Protein AF-A0A3M1G8S7-F1 (afdb_monomer)

Secondary structure (DSSP, 8-state):
-HHHHHHHHHHHHHHTTTT----------EEEEEEE----TT-SSPPPPEEEEEEE-SS--SPPPTT--PEEEEEEEETTEEEEEEE--

Sequence (89 aa):
MKRLWMAVFILAVAIALEGHSWAGPNMKEGLWEITTEMQMPGMPMAMPGQTFRQCIDKKHMVPSQKNGKCKMLSQKTKGSTVTWHMRCT

Nearest PDB structures (foldseek):
  9esi-assembly1_L  TM=3.135E-01  e=6.204E+00  Schizosaccharomyces pombe
  7qx7-assembly1_A  TM=2.331E-01  e=2.450E+00  Bacillus thuringiensis serovar israelensis
  5tgc-assembly3_C  TM=2.129E-01  e=9.315E+00  Saccharomyces cerevisiae

Structure (mmCIF, N/CA/C/O backbone):
data_AF-A0A3M1G8S7-F1
#
_entry.id   AF-A0A3M1G8S7-F1
#
loop_
_atom_site.group_PDB
_atom_site.id
_atom_site.type_symbol
_atom_site.label_atom_id
_atom_site.label_alt_id
_atom_site.label_comp_id
_atom_site.label_asym_id
_atom_site.label_entity_id
_atom_site.label_seq_id
_atom_site.pdbx_PDB_ins_code
_atom_site.Cartn_x
_atom_site.Cartn_y
_atom_site.Cartn_z
_atom_site.occupancy
_atom_site.B_iso_or_equiv
_atom_site.auth_seq_id
_atom_site.auth_comp_id
_atom_site.auth_asym_id
_atom_site.auth_atom_id
_atom_site.pdbx_PDB_model_num
ATOM 1 N N . MET A 1 1 ? -20.683 -21.515 49.116 1.00 60.56 1 MET A N 1
ATOM 2 C CA . MET A 1 1 ? -21.518 -20.706 48.196 1.00 60.56 1 MET A CA 1
ATOM 3 C C . MET A 1 1 ? -20.738 -19.565 47.534 1.00 60.56 1 MET A C 1
ATOM 5 O O . MET A 1 1 ? -20.447 -19.689 46.357 1.00 60.56 1 MET A O 1
ATOM 9 N N . LYS A 1 2 ? -20.289 -18.518 48.253 1.00 58.06 2 LYS A N 1
ATOM 10 C CA . LYS A 1 2 ? -19.570 -17.360 47.655 1.00 58.06 2 LYS A CA 1
ATOM 11 C C . LYS A 1 2 ? -18.266 -17.709 46.915 1.00 58.06 2 LYS A C 1
ATOM 13 O O . LYS A 1 2 ? -18.026 -17.193 45.836 1.00 58.06 2 LYS A O 1
ATOM 18 N N . ARG A 1 3 ? -17.453 -18.626 47.459 1.00 68.38 3 ARG A N 1
ATOM 19 C CA . ARG A 1 3 ? -16.210 -19.106 46.814 1.00 68.38 3 ARG A CA 1
ATOM 20 C C . ARG A 1 3 ? -16.468 -19.921 45.541 1.00 68.38 3 ARG A C 1
ATOM 22 O O . ARG A 1 3 ? -15.681 -19.854 44.609 1.00 68.38 3 ARG A O 1
ATOM 29 N N . LEU A 1 4 ? -17.594 -20.637 45.505 1.00 72.69 4 LEU A N 1
ATOM 30 C CA . LEU A 1 4 ? -18.027 -21.412 44.343 1.00 72.69 4 LEU A CA 1
ATOM 31 C C . LEU A 1 4 ? -18.509 -20.474 43.224 1.00 72.69 4 LEU A C 1
ATOM 33 O O . LEU A 1 4 ? -18.120 -20.636 42.079 1.00 72.69 4 LEU A O 1
ATOM 37 N N . TRP A 1 5 ? -19.280 -19.439 43.572 1.00 72.19 5 TRP A N 1
ATOM 38 C CA . TRP A 1 5 ? -19.700 -18.393 42.631 1.00 72.19 5 TRP A CA 1
ATOM 39 C C . TRP A 1 5 ? -18.537 -17.559 42.095 1.00 72.19 5 TRP A C 1
ATOM 41 O O . TRP A 1 5 ? -18.505 -17.279 40.904 1.00 72.19 5 TRP A O 1
ATOM 51 N N . MET A 1 6 ? -17.556 -17.222 42.936 1.00 72.94 6 MET A N 1
ATOM 52 C CA . MET A 1 6 ? -16.325 -16.560 42.488 1.00 72.94 6 MET A CA 1
ATOM 53 C C . MET A 1 6 ? -15.570 -17.418 41.464 1.00 72.94 6 MET A C 1
ATOM 55 O O . MET A 1 6 ? -15.170 -16.911 40.423 1.00 72.94 6 MET A O 1
ATOM 59 N N . ALA A 1 7 ? -15.423 -18.722 41.719 1.00 78.88 7 ALA A N 1
ATOM 60 C CA . ALA A 1 7 ? -14.749 -19.633 40.794 1.00 78.88 7 ALA A CA 1
ATOM 61 C C . ALA A 1 7 ? -15.503 -19.782 39.460 1.00 78.88 7 ALA A C 1
ATOM 63 O O . ALA A 1 7 ? -14.880 -19.766 38.403 1.00 78.88 7 ALA A O 1
ATOM 64 N N . VAL A 1 8 ? -16.839 -19.854 39.495 1.00 81.00 8 VAL A N 1
ATOM 65 C CA . VAL A 1 8 ? -17.683 -19.910 38.287 1.00 81.00 8 VAL A CA 1
ATOM 66 C C . VAL A 1 8 ? -17.578 -18.619 37.472 1.00 81.00 8 VAL A C 1
ATOM 68 O O . VAL A 1 8 ? -17.496 -18.676 36.248 1.00 81.00 8 VAL A O 1
ATOM 71 N N . PHE A 1 9 ? -17.523 -17.460 38.130 1.00 79.75 9 PHE A N 1
ATOM 72 C CA . PHE A 1 9 ? -17.394 -16.173 37.446 1.00 79.75 9 PHE A CA 1
ATOM 73 C C . PHE A 1 9 ? -16.022 -16.011 36.776 1.00 79.75 9 PHE A C 1
ATOM 75 O O . PHE A 1 9 ? -15.936 -15.548 35.642 1.00 79.75 9 PHE A O 1
ATOM 82 N N . ILE A 1 10 ? -14.950 -16.457 37.440 1.00 80.44 10 ILE A N 1
ATOM 83 C CA . ILE A 1 10 ? -13.591 -16.459 36.874 1.00 80.44 10 ILE A CA 1
ATOM 84 C C . ILE A 1 10 ? -13.508 -17.402 35.664 1.00 80.44 10 ILE A C 1
ATOM 86 O O . ILE A 1 10 ? -12.925 -17.040 34.643 1.00 80.44 10 ILE A O 1
ATOM 90 N N . LEU A 1 11 ? -14.138 -18.579 35.744 1.00 77.75 11 LEU A N 1
ATOM 91 C CA . LEU A 1 11 ? -14.159 -19.541 34.642 1.00 77.75 11 LEU A CA 1
ATOM 92 C C . LEU A 1 11 ? -14.967 -19.022 33.437 1.00 77.75 11 LEU A C 1
ATOM 94 O O . LEU A 1 11 ? -14.549 -19.204 32.299 1.00 77.75 11 LEU A O 1
ATOM 98 N N . ALA A 1 12 ? -16.076 -18.313 33.673 1.00 76.25 12 ALA A N 1
ATOM 99 C CA . ALA A 1 12 ? -16.887 -17.709 32.613 1.00 76.25 12 ALA A CA 1
ATOM 100 C C . ALA A 1 12 ? -16.158 -16.579 31.860 1.00 76.25 12 ALA A C 1
ATOM 102 O O . ALA A 1 12 ? -16.304 -16.451 30.646 1.00 76.25 12 ALA A O 1
ATOM 103 N N . VAL A 1 13 ? -15.341 -15.782 32.557 1.00 78.25 13 VAL A N 1
ATOM 104 C CA . VAL A 1 13 ? -14.538 -14.715 31.934 1.00 78.25 13 VAL A CA 1
ATOM 105 C C . VAL A 1 13 ? -13.385 -15.287 31.102 1.00 78.25 13 VAL A C 1
ATOM 107 O O . VAL A 1 13 ? -13.080 -14.743 30.044 1.00 78.25 13 VAL A O 1
ATOM 110 N N . ALA A 1 14 ? -12.778 -16.400 31.527 1.00 72.00 14 ALA A N 1
ATOM 111 C CA . ALA A 1 14 ? -11.702 -17.051 30.777 1.00 72.00 14 ALA A CA 1
ATOM 112 C C . ALA A 1 14 ? -12.171 -17.582 29.407 1.00 72.00 14 ALA A C 1
ATOM 114 O O . ALA A 1 14 ? -11.462 -17.422 28.419 1.00 72.00 14 ALA A O 1
ATOM 115 N N . ILE A 1 15 ? -13.392 -18.125 29.329 1.00 68.44 15 ILE A N 1
ATOM 116 C CA . ILE A 1 15 ? -13.979 -18.659 28.084 1.00 68.44 15 ILE A CA 1
ATOM 117 C C . ILE A 1 15 ? -14.333 -17.531 27.092 1.00 68.44 15 ILE A C 1
ATOM 119 O O . ILE A 1 15 ? -14.300 -17.719 25.880 1.00 68.44 15 ILE A O 1
ATOM 123 N N . ALA A 1 16 ? -14.632 -16.323 27.580 1.00 66.56 16 ALA A N 1
ATOM 124 C CA . ALA A 1 16 ? -15.007 -15.189 26.731 1.00 66.56 16 ALA A CA 1
ATOM 125 C C . ALA A 1 16 ? -13.820 -14.524 26.000 1.00 66.56 16 ALA A C 1
ATOM 127 O O . ALA A 1 16 ? -14.029 -13.671 25.136 1.00 66.56 16 ALA A O 1
ATOM 128 N N . LEU A 1 17 ? -12.575 -14.884 26.330 1.00 60.81 17 LEU A N 1
ATOM 129 C CA . LEU A 1 17 ? -11.374 -14.238 25.787 1.00 60.81 17 LEU A CA 1
ATOM 130 C C . LEU A 1 17 ? -10.808 -14.919 24.526 1.00 60.81 17 LEU A C 1
ATOM 132 O O . LEU A 1 17 ? -9.904 -14.373 23.897 1.00 60.81 17 LEU A O 1
ATOM 136 N N . GLU A 1 18 ? -11.361 -16.053 24.093 1.00 51.31 18 GLU A N 1
ATOM 137 C CA . GLU A 1 18 ? -10.777 -16.898 23.034 1.00 51.31 18 GLU A CA 1
ATOM 138 C C . GLU A 1 18 ? -11.091 -16.448 21.585 1.00 51.31 18 GLU A C 1
ATOM 140 O O . GLU A 1 18 ? -10.707 -17.110 20.625 1.00 51.31 18 GLU A O 1
ATOM 145 N N . GLY A 1 19 ? -11.763 -15.307 21.387 1.00 55.56 19 GLY A N 1
ATOM 146 C CA . GLY A 1 19 ? -12.313 -14.909 20.078 1.00 55.56 19 GLY A CA 1
ATOM 147 C C . GLY A 1 19 ? -11.507 -13.917 19.227 1.00 55.56 19 GLY A C 1
ATOM 148 O O . GLY A 1 19 ? -11.927 -13.598 18.117 1.00 55.56 19 GLY A O 1
ATOM 149 N N . HIS A 1 20 ? -10.374 -13.390 19.695 1.00 54.97 20 HIS A N 1
ATOM 150 C CA . HIS A 1 20 ? -9.645 -12.346 18.958 1.00 54.97 20 HIS A CA 1
ATOM 151 C C . HIS A 1 20 ? -8.523 -12.934 18.096 1.00 54.97 20 HIS A C 1
ATOM 153 O O . HIS A 1 20 ? -7.342 -12.651 18.293 1.00 54.97 20 HIS A O 1
ATOM 159 N N . SER A 1 21 ? -8.885 -13.744 17.099 1.00 54.69 21 SER A N 1
ATOM 160 C CA . SER A 1 21 ? -7.960 -14.093 1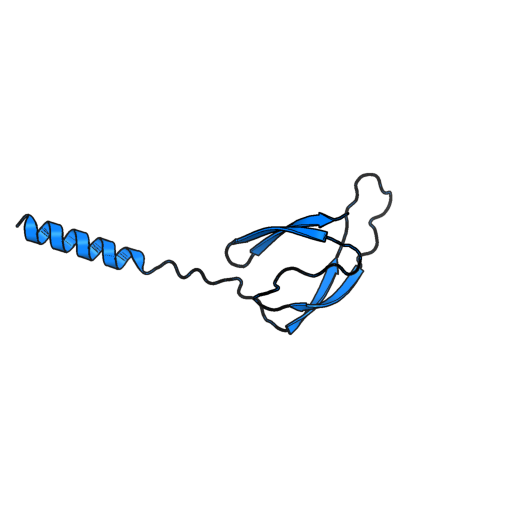6.021 1.00 54.69 21 SER A CA 1
ATOM 161 C C . SER A 1 21 ? -7.702 -12.845 15.176 1.00 54.69 21 SER A C 1
ATOM 163 O O . SER A 1 21 ? -8.499 -12.486 14.307 1.00 54.69 21 SER A O 1
ATOM 165 N N . TRP A 1 22 ? -6.589 -12.160 15.443 1.00 57.44 22 TRP A N 1
ATOM 166 C CA . TRP A 1 22 ? -6.105 -11.047 14.629 1.00 57.44 22 TRP A CA 1
ATOM 167 C C . TRP A 1 22 ? -5.526 -11.605 13.323 1.00 57.44 22 TRP A C 1
ATOM 169 O O . TRP A 1 22 ? -4.317 -11.666 13.113 1.00 57.44 22 TRP A O 1
ATOM 179 N N . ALA A 1 23 ? -6.407 -12.103 12.455 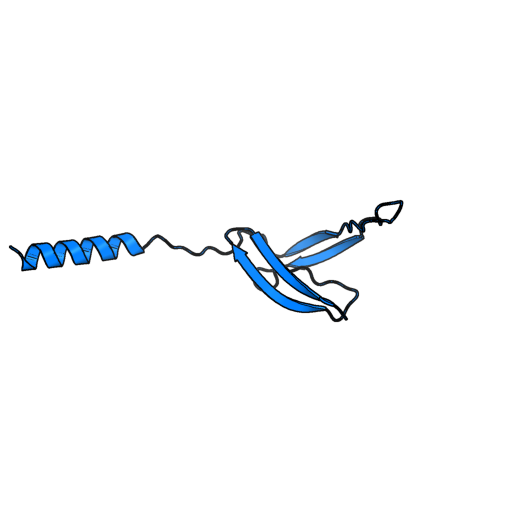1.00 64.50 23 ALA A N 1
ATOM 180 C CA . ALA A 1 23 ? -6.025 -12.515 11.119 1.00 64.50 23 ALA A CA 1
ATOM 181 C C . ALA A 1 23 ? -5.617 -11.256 10.344 1.00 64.50 23 ALA A C 1
ATOM 183 O O . ALA A 1 23 ? -6.395 -10.307 10.218 1.00 64.50 23 ALA A O 1
ATOM 184 N N . GLY A 1 24 ? -4.371 -11.233 9.866 1.00 69.06 24 GLY A N 1
ATOM 185 C CA . GLY A 1 24 ? -3.907 -10.212 8.933 1.00 69.06 24 GLY A CA 1
ATOM 186 C C . GLY A 1 24 ? -4.710 -10.233 7.624 1.00 69.06 24 GLY A C 1
ATOM 187 O O . GLY A 1 24 ? -5.595 -11.075 7.441 1.00 69.06 24 GLY A O 1
ATOM 188 N N . PRO A 1 25 ? -4.406 -9.329 6.681 1.00 76.75 25 PRO A N 1
ATOM 189 C CA . PRO A 1 25 ? -5.147 -9.223 5.439 1.00 76.75 25 PRO A CA 1
ATOM 190 C C . PRO A 1 25 ? -5.147 -10.557 4.701 1.00 76.75 25 PRO A C 1
ATOM 192 O O . PRO A 1 25 ? -4.094 -11.172 4.510 1.00 76.75 25 PRO A O 1
ATOM 195 N N . ASN A 1 26 ? -6.331 -11.006 4.279 1.00 81.88 26 ASN A N 1
ATOM 196 C CA . ASN A 1 26 ? -6.475 -12.195 3.445 1.00 81.88 26 ASN A CA 1
ATOM 197 C C . ASN A 1 26 ? -6.071 -11.857 2.004 1.00 81.88 26 ASN A C 1
ATOM 199 O O . ASN A 1 26 ? -6.899 -11.694 1.111 1.00 81.88 26 ASN A O 1
ATOM 203 N N . MET A 1 27 ? -4.771 -11.658 1.824 1.00 86.00 27 MET A N 1
ATOM 204 C CA . MET A 1 27 ? -4.141 -11.289 0.573 1.00 86.00 27 MET A CA 1
ATOM 205 C C . MET A 1 27 ? -3.377 -12.487 0.001 1.00 86.00 27 MET A C 1
ATOM 207 O O . MET A 1 27 ? -2.696 -13.213 0.730 1.00 86.00 27 MET A O 1
ATOM 211 N N . LYS A 1 28 ? -3.468 -12.673 -1.321 1.00 89.69 28 LYS A N 1
ATOM 212 C CA . LYS A 1 28 ? -2.664 -13.658 -2.050 1.00 89.69 28 LYS A CA 1
ATOM 213 C C . LYS A 1 28 ? -1.266 -13.108 -2.309 1.00 89.69 28 LYS A C 1
ATOM 215 O O . LYS A 1 28 ? -1.120 -12.045 -2.908 1.00 89.69 28 LYS A O 1
ATOM 220 N N . GLU A 1 29 ? -0.255 -13.845 -1.877 1.00 92.56 29 GLU A N 1
ATOM 221 C CA . GLU A 1 29 ? 1.139 -13.523 -2.180 1.00 92.56 29 GLU A CA 1
ATOM 222 C C . GLU A 1 29 ? 1.447 -13.825 -3.653 1.00 92.56 29 GLU A C 1
ATOM 224 O O . GLU A 1 29 ? 0.842 -14.720 -4.248 1.00 92.56 29 GLU A O 1
ATOM 229 N N . GLY A 1 30 ? 2.382 -13.083 -4.246 1.00 93.69 30 GLY A N 1
ATOM 230 C CA . GLY A 1 30 ? 2.856 -13.334 -5.609 1.00 93.69 30 GLY A CA 1
ATOM 231 C C . GLY A 1 30 ? 3.002 -12.068 -6.441 1.00 93.69 30 GLY A C 1
ATOM 232 O O . GLY A 1 30 ? 3.202 -10.982 -5.902 1.00 93.69 30 GLY A O 1
ATOM 233 N N . LEU A 1 31 ? 2.923 -12.213 -7.765 1.00 95.25 31 LEU A N 1
ATOM 234 C CA . LEU A 1 31 ? 3.064 -11.108 -8.712 1.00 95.25 31 LEU A CA 1
ATOM 235 C C . LEU A 1 31 ? 1.742 -10.350 -8.864 1.00 95.25 31 LEU A C 1
ATOM 237 O O . LEU A 1 31 ? 0.767 -10.895 -9.377 1.00 95.25 31 LEU A O 1
ATOM 241 N N . TRP A 1 32 ? 1.742 -9.083 -8.468 1.00 94.38 32 TRP A N 1
ATOM 242 C CA . TRP A 1 32 ? 0.601 -8.183 -8.601 1.00 94.38 32 TRP A CA 1
ATOM 243 C C . TRP A 1 32 ? 0.808 -7.226 -9.765 1.00 94.38 32 TRP A C 1
ATOM 245 O O . TRP A 1 32 ? 1.929 -6.786 -10.014 1.00 94.38 32 TRP A O 1
ATOM 255 N N . GLU A 1 33 ? -0.278 -6.897 -10.458 1.00 94.56 33 GLU A N 1
ATOM 256 C CA . GLU A 1 33 ? -0.356 -5.766 -11.379 1.00 94.56 33 GLU A CA 1
ATOM 257 C C . GLU A 1 33 ? -1.047 -4.608 -10.659 1.00 94.56 33 GLU A C 1
ATOM 259 O O . GLU A 1 33 ? -2.092 -4.790 -10.038 1.00 94.56 33 GLU A O 1
ATOM 264 N N . ILE A 1 34 ? -0.407 -3.443 -10.662 1.00 90.75 34 ILE A N 1
ATOM 265 C CA . ILE A 1 34 ? -0.790 -2.292 -9.849 1.00 90.75 34 ILE A CA 1
ATOM 266 C C . ILE A 1 34 ? -0.894 -1.089 -10.768 1.00 90.75 34 ILE A C 1
ATOM 268 O O . ILE A 1 34 ? 0.085 -0.737 -11.426 1.00 90.75 34 ILE A O 1
ATOM 272 N N . THR A 1 35 ? -2.059 -0.450 -10.766 1.00 90.00 35 THR A N 1
ATOM 273 C CA . THR A 1 35 ? -2.318 0.797 -11.485 1.00 90.00 35 THR A CA 1
ATOM 274 C C . THR A 1 35 ? -2.459 1.930 -10.478 1.00 90.00 35 THR A C 1
ATOM 276 O O . THR A 1 35 ? -3.293 1.869 -9.576 1.00 90.00 35 THR A O 1
ATOM 279 N N . THR A 1 36 ? -1.629 2.961 -10.620 1.00 85.81 36 THR A N 1
ATOM 280 C CA . THR A 1 36 ? -1.671 4.157 -9.776 1.00 85.81 36 THR A CA 1
ATOM 281 C C . THR A 1 36 ? -2.261 5.314 -10.560 1.00 85.81 36 THR A C 1
ATOM 283 O O . THR A 1 36 ? -1.711 5.708 -11.587 1.00 85.81 36 THR A O 1
ATOM 286 N N . GLU A 1 37 ? -3.330 5.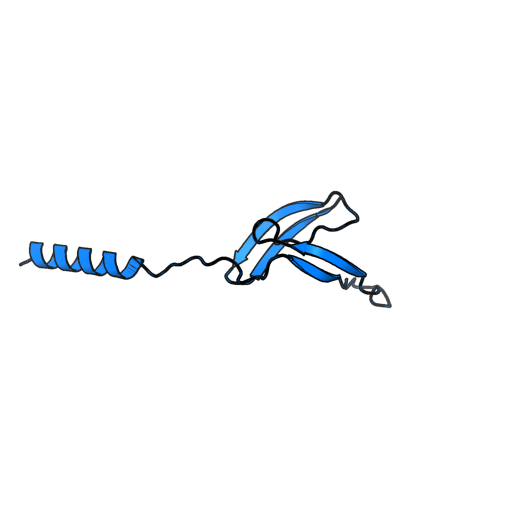900 -10.032 1.00 84.75 37 GLU A N 1
ATOM 287 C CA . GLU A 1 37 ? -3.960 7.111 -10.553 1.00 84.75 37 GLU A CA 1
ATOM 288 C C . GLU A 1 37 ? -3.749 8.261 -9.568 1.00 84.75 37 GLU A C 1
ATOM 290 O O . GLU A 1 37 ? -3.899 8.098 -8.356 1.00 84.75 37 GLU A O 1
ATOM 295 N N . MET A 1 38 ? -3.382 9.435 -10.079 1.00 82.12 38 MET A N 1
ATOM 296 C CA . MET A 1 38 ? -3.152 10.625 -9.263 1.00 82.12 38 MET A CA 1
ATOM 297 C C . MET A 1 38 ? -4.141 11.720 -9.645 1.00 82.12 38 MET A C 1
ATOM 299 O O . MET A 1 38 ? -4.160 12.178 -10.787 1.00 82.12 38 MET A O 1
ATOM 303 N N . GLN A 1 39 ? -4.924 12.176 -8.668 1.00 80.81 39 GLN A N 1
ATOM 304 C CA . GLN A 1 39 ? -5.807 13.330 -8.818 1.00 80.81 39 GLN A CA 1
ATOM 305 C C . GLN A 1 39 ? -5.131 14.556 -8.201 1.00 80.81 39 GLN A C 1
ATOM 307 O O . GLN A 1 39 ? -4.933 14.621 -6.989 1.00 80.81 39 GLN A O 1
ATOM 312 N N . MET A 1 40 ? -4.750 15.520 -9.041 1.00 80.00 40 MET A N 1
ATOM 313 C CA . MET A 1 40 ? -4.146 16.785 -8.616 1.00 80.00 40 MET A CA 1
ATOM 314 C C . MET A 1 40 ? -5.124 17.936 -8.898 1.00 80.00 40 MET A C 1
ATOM 316 O O . MET A 1 40 ? -5.403 18.206 -10.069 1.00 80.00 40 MET A O 1
ATOM 320 N N . PRO A 1 41 ? -5.657 18.614 -7.862 1.00 81.38 41 PRO A N 1
ATOM 321 C CA . PRO A 1 41 ? -6.530 19.770 -8.047 1.00 81.38 41 PRO A CA 1
ATOM 322 C C . PRO A 1 41 ? -5.835 20.874 -8.857 1.00 81.38 41 PRO A C 1
ATOM 324 O O . PRO A 1 41 ? -4.668 21.173 -8.617 1.00 81.38 41 PRO A O 1
ATOM 327 N N . GLY A 1 42 ? -6.549 21.493 -9.801 1.00 82.38 42 GLY A N 1
ATOM 328 C CA . GLY A 1 42 ? -6.030 22.600 -10.620 1.00 82.38 42 GLY A CA 1
ATOM 329 C C . GLY A 1 42 ? -5.313 22.190 -11.913 1.00 82.38 42 GLY A C 1
ATOM 330 O O . GLY A 1 42 ? -4.947 23.065 -12.693 1.00 82.38 42 GLY A O 1
ATOM 331 N N . MET A 1 43 ? -5.153 20.890 -12.182 1.00 78.81 43 MET A N 1
ATOM 332 C CA . MET A 1 43 ? -4.672 20.396 -13.478 1.00 78.81 43 MET A CA 1
ATOM 333 C C . MET A 1 43 ? -5.862 20.130 -14.420 1.00 78.81 43 MET A C 1
ATOM 335 O O . MET A 1 43 ? -6.826 19.489 -14.001 1.00 78.81 43 MET A O 1
ATOM 339 N N . PRO A 1 44 ? -5.822 20.586 -15.689 1.00 73.19 44 PRO A N 1
ATOM 340 C CA . PRO A 1 44 ? -6.959 20.496 -16.614 1.00 73.19 44 PRO A CA 1
ATOM 341 C C . PRO A 1 44 ? -7.265 19.068 -17.088 1.00 73.19 44 PRO A C 1
ATOM 343 O O . PRO A 1 44 ? -8.331 18.819 -17.643 1.00 73.19 44 PRO A O 1
ATOM 346 N N . MET A 1 45 ? -6.339 18.129 -16.884 1.00 75.12 45 MET A N 1
ATOM 347 C CA . MET A 1 45 ? -6.496 16.720 -17.234 1.00 75.12 45 MET A CA 1
ATOM 348 C C . MET A 1 45 ? -5.917 15.843 -16.125 1.00 75.12 45 MET A C 1
ATOM 350 O O . MET A 1 45 ? -4.886 16.176 -15.534 1.00 75.12 45 MET A O 1
ATOM 354 N N . ALA A 1 46 ? -6.572 14.710 -15.861 1.00 75.81 46 ALA A N 1
ATOM 355 C CA . ALA A 1 46 ? -6.028 13.683 -14.984 1.00 75.81 46 ALA A CA 1
ATOM 356 C C . ALA A 1 46 ? -4.744 13.114 -15.604 1.00 75.81 46 ALA A C 1
ATOM 358 O O . ALA A 1 46 ? -4.686 12.837 -16.804 1.00 75.81 46 ALA A O 1
ATOM 359 N N . MET A 1 47 ? -3.702 12.963 -14.790 1.00 79.06 47 MET A N 1
ATOM 360 C CA . MET A 1 47 ? -2.446 12.371 -15.241 1.00 79.06 47 MET A CA 1
ATOM 361 C C . MET A 1 47 ? -2.696 10.893 -15.590 1.00 79.06 47 MET A C 1
ATOM 363 O O . MET A 1 47 ? -3.374 10.214 -14.813 1.00 79.06 47 MET A O 1
ATOM 367 N N . PRO A 1 48 ? -2.189 10.374 -16.726 1.00 79.56 48 PRO A N 1
ATOM 368 C CA . PRO A 1 48 ? -2.448 8.995 -17.120 1.00 79.56 48 PRO A CA 1
ATOM 369 C C . PRO A 1 48 ? -1.916 8.028 -16.062 1.00 79.56 48 PRO A C 1
ATOM 371 O O . PRO A 1 48 ? -0.752 8.116 -15.649 1.00 79.56 48 PRO A O 1
ATOM 374 N N . GLY A 1 49 ? -2.784 7.107 -15.637 1.00 83.50 49 GLY A N 1
ATOM 375 C CA . GLY A 1 49 ? -2.449 6.104 -14.637 1.00 83.50 49 GLY A CA 1
ATOM 376 C C . GLY A 1 49 ? -1.231 5.283 -15.057 1.00 83.50 49 GLY A C 1
ATOM 377 O O . GLY A 1 49 ? -1.084 4.907 -16.220 1.00 83.50 49 GLY A O 1
ATOM 378 N N . GLN A 1 50 ? -0.332 5.024 -14.114 1.00 85.81 50 GLN A N 1
ATOM 379 C CA . GLN A 1 50 ? 0.877 4.239 -14.359 1.00 85.81 50 GLN A CA 1
ATOM 380 C C . GLN A 1 50 ? 0.647 2.808 -13.884 1.00 85.81 50 GLN A C 1
ATOM 382 O O . GLN A 1 50 ? 0.303 2.602 -12.721 1.00 85.81 50 GLN A O 1
ATOM 387 N N . THR A 1 51 ? 0.865 1.828 -14.763 1.00 91.25 51 THR A N 1
ATOM 388 C CA . THR A 1 51 ? 0.736 0.405 -14.420 1.00 91.25 51 THR A CA 1
ATOM 389 C C . THR A 1 51 ? 2.104 -0.248 -14.295 1.00 91.25 51 THR A C 1
ATOM 391 O O . THR A 1 51 ? 2.982 -0.064 -15.138 1.00 91.25 51 THR A O 1
ATOM 394 N N . PHE A 1 52 ? 2.306 -1.020 -13.233 1.00 90.56 52 PHE A N 1
ATOM 395 C CA . PHE A 1 52 ? 3.544 -1.744 -12.986 1.00 90.56 52 PHE A CA 1
ATOM 396 C C . PHE A 1 52 ? 3.279 -3.044 -12.239 1.00 90.56 52 PHE A C 1
ATOM 398 O O . PHE A 1 52 ? 2.272 -3.202 -11.553 1.00 90.56 52 PHE A O 1
ATOM 405 N N . ARG A 1 53 ? 4.206 -3.991 -12.378 1.00 94.00 53 ARG A N 1
ATOM 406 C CA . ARG A 1 53 ? 4.115 -5.298 -11.732 1.00 94.00 53 ARG A CA 1
ATOM 407 C C . ARG A 1 53 ? 5.187 -5.428 -10.664 1.00 94.00 53 ARG A C 1
ATOM 409 O O . ARG A 1 53 ? 6.332 -5.042 -10.903 1.00 94.00 53 ARG A O 1
ATOM 416 N N . GLN A 1 54 ? 4.820 -5.953 -9.501 1.00 92.50 54 GLN A N 1
ATOM 417 C CA . GLN A 1 54 ? 5.770 -6.257 -8.431 1.00 92.50 54 GLN A CA 1
ATOM 418 C C . GLN A 1 54 ? 5.292 -7.440 -7.591 1.00 92.50 54 GLN A C 1
ATOM 420 O O . GLN A 1 54 ? 4.093 -7.709 -7.506 1.00 92.50 54 GLN A O 1
ATOM 425 N N . CYS A 1 55 ? 6.236 -8.142 -6.970 1.00 91.94 55 CYS A N 1
ATOM 426 C CA . CYS A 1 55 ? 5.903 -9.164 -5.991 1.00 91.94 55 CYS A CA 1
ATOM 427 C C . CYS A 1 55 ? 5.445 -8.496 -4.692 1.00 91.94 55 CYS A C 1
ATOM 429 O O . CYS A 1 55 ? 6.157 -7.647 -4.162 1.00 91.94 55 CYS A O 1
ATOM 431 N N . ILE A 1 56 ? 4.276 -8.887 -4.191 1.00 92.50 56 ILE A N 1
ATOM 432 C CA . ILE A 1 56 ? 3.770 -8.469 -2.885 1.00 92.50 56 ILE A CA 1
ATOM 433 C C . ILE A 1 56 ? 3.579 -9.722 -2.032 1.00 92.50 56 ILE A C 1
ATOM 435 O O . ILE A 1 56 ? 3.008 -10.719 -2.481 1.00 92.50 56 ILE A O 1
ATOM 439 N N . ASP A 1 57 ? 4.054 -9.657 -0.795 1.00 90.44 57 ASP A N 1
ATOM 440 C CA . ASP A 1 57 ? 3.903 -10.706 0.208 1.00 90.44 57 ASP A CA 1
ATOM 441 C C . ASP A 1 57 ? 3.294 -10.127 1.498 1.00 90.44 57 ASP A C 1
ATOM 443 O O . ASP A 1 57 ? 3.125 -8.910 1.638 1.00 90.44 57 ASP A O 1
ATOM 447 N N . LYS A 1 58 ? 2.948 -10.986 2.463 1.00 87.00 58 LYS A N 1
ATOM 448 C CA . LYS A 1 58 ? 2.337 -10.541 3.728 1.00 87.00 58 LYS A CA 1
ATOM 449 C C . LYS A 1 58 ? 3.257 -9.680 4.601 1.00 87.00 58 LYS A C 1
ATOM 451 O O . LYS A 1 58 ? 2.764 -8.983 5.486 1.00 87.00 58 LYS A O 1
ATOM 456 N N . LYS A 1 59 ? 4.574 -9.716 4.391 1.00 84.19 59 LYS A N 1
ATOM 457 C CA . LYS A 1 59 ? 5.554 -8.873 5.096 1.00 84.19 59 LYS A CA 1
ATOM 458 C C . LYS A 1 59 ? 5.711 -7.511 4.410 1.00 84.19 59 LYS A C 1
ATOM 460 O O . LYS A 1 59 ? 5.912 -6.511 5.09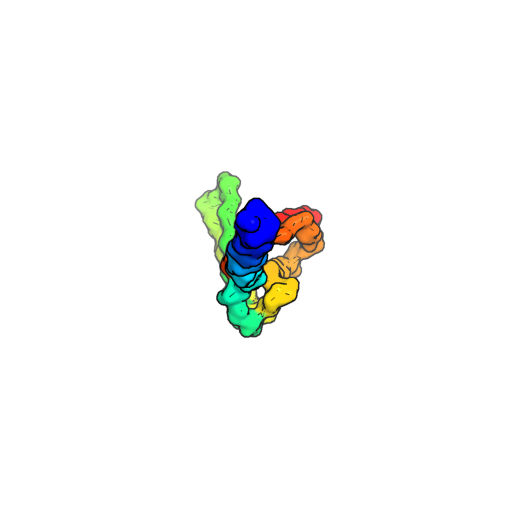3 1.00 84.19 59 LYS A O 1
ATOM 465 N N . HIS A 1 60 ? 5.546 -7.454 3.091 1.00 87.31 60 HIS A N 1
ATOM 466 C CA . HIS A 1 60 ? 5.747 -6.280 2.242 1.00 87.31 60 HIS A CA 1
ATOM 467 C C . HIS A 1 60 ? 4.457 -5.863 1.530 1.00 87.31 60 HIS A C 1
ATOM 469 O O . HIS A 1 60 ? 4.441 -5.665 0.322 1.00 87.31 60 HIS A O 1
ATOM 475 N N . MET A 1 61 ? 3.367 -5.698 2.281 1.00 87.38 61 MET A N 1
ATOM 476 C CA . MET A 1 61 ? 2.030 -5.418 1.728 1.00 87.38 61 MET A CA 1
ATOM 477 C C . MET A 1 61 ? 1.869 -4.029 1.090 1.00 87.38 61 MET A C 1
ATOM 479 O O . MET A 1 61 ? 0.817 -3.738 0.526 1.00 87.38 61 MET A O 1
ATOM 483 N N . VAL A 1 62 ? 2.863 -3.146 1.217 1.00 89.62 62 VAL A N 1
ATOM 484 C CA . VAL A 1 62 ? 2.808 -1.801 0.637 1.00 89.62 62 VAL A CA 1
ATOM 485 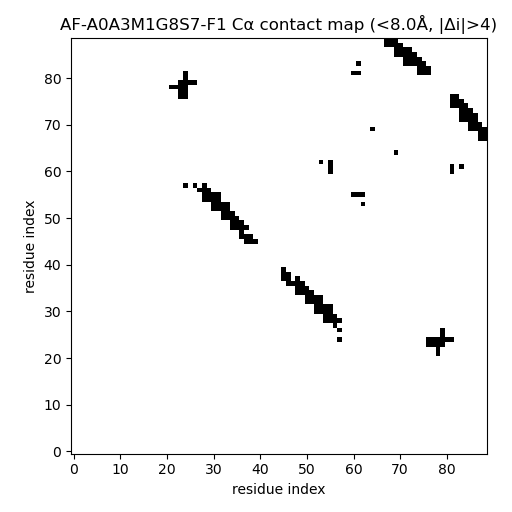C C . VAL A 1 62 ? 3.572 -1.785 -0.686 1.00 89.62 62 VAL A C 1
ATOM 487 O O . VAL A 1 62 ? 4.773 -2.062 -0.681 1.00 89.62 62 VAL A O 1
ATOM 490 N N . PRO A 1 63 ? 2.915 -1.410 -1.798 1.00 87.69 63 PRO A N 1
ATOM 491 C CA . PRO A 1 63 ? 3.570 -1.207 -3.080 1.00 87.69 63 PRO A CA 1
ATOM 492 C C . PRO A 1 63 ? 4.787 -0.282 -2.982 1.00 87.69 63 PRO A C 1
A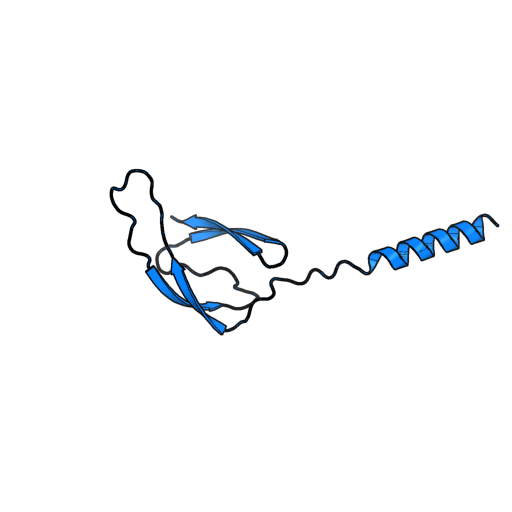TOM 494 O O . PRO A 1 63 ? 4.668 0.866 -2.548 1.00 87.69 63 PRO A O 1
ATOM 497 N N . SER A 1 64 ? 5.949 -0.749 -3.439 1.00 78.81 64 SER A N 1
ATOM 498 C CA . SER A 1 64 ? 7.126 0.112 -3.557 1.00 78.81 64 SER A CA 1
ATOM 499 C C . SER A 1 64 ? 6.967 1.051 -4.754 1.00 78.81 64 SER A C 1
ATOM 501 O O . SER A 1 64 ? 6.607 0.619 -5.852 1.00 78.81 64 SER A O 1
ATOM 503 N N . GLN A 1 65 ? 7.227 2.343 -4.553 1.00 73.75 65 GLN A N 1
ATOM 504 C CA . GLN A 1 65 ? 7.232 3.322 -5.639 1.00 73.75 65 GLN A CA 1
ATOM 505 C C . GLN A 1 65 ? 8.614 3.365 -6.294 1.00 73.75 65 GLN A C 1
ATOM 507 O O . GLN A 1 65 ? 9.624 3.518 -5.612 1.00 73.75 65 GLN A O 1
ATOM 512 N N . LYS A 1 66 ? 8.666 3.274 -7.628 1.00 63.12 66 LYS A N 1
ATOM 513 C CA . LYS A 1 66 ? 9.929 3.235 -8.387 1.00 63.12 66 LYS A CA 1
ATOM 514 C C . LYS A 1 66 ? 10.734 4.547 -8.357 1.00 63.12 66 LYS A C 1
ATOM 516 O O . LYS A 1 66 ? 11.914 4.512 -8.679 1.00 63.12 66 LYS A O 1
ATOM 521 N N . ASN A 1 67 ? 10.125 5.678 -7.984 1.00 58.25 67 ASN A N 1
ATOM 522 C CA . ASN A 1 67 ? 10.641 7.011 -8.330 1.00 58.25 67 ASN A CA 1
ATOM 523 C C . ASN A 1 67 ? 10.987 7.954 -7.162 1.00 58.25 67 ASN A C 1
ATOM 525 O O . ASN A 1 67 ? 11.139 9.150 -7.387 1.00 58.25 67 ASN A O 1
ATOM 529 N N . GLY A 1 68 ? 11.157 7.478 -5.924 1.00 60.34 68 GLY A N 1
ATOM 530 C CA . GLY A 1 68 ? 11.531 8.393 -4.840 1.00 60.34 68 GLY A CA 1
ATOM 531 C C . GLY A 1 68 ? 12.087 7.729 -3.590 1.00 60.34 68 GLY A C 1
ATOM 532 O O . GLY A 1 68 ? 11.690 6.623 -3.224 1.00 60.34 68 GLY A O 1
ATOM 533 N N . LYS A 1 69 ? 12.981 8.442 -2.889 1.00 71.06 69 LYS A N 1
ATOM 534 C CA . LYS A 1 69 ? 13.416 8.112 -1.522 1.00 71.06 69 LYS A CA 1
ATOM 535 C C . LYS A 1 69 ? 12.269 8.416 -0.551 1.00 71.06 69 LYS A C 1
ATOM 537 O O . LYS A 1 69 ? 12.315 9.375 0.216 1.00 71.06 69 LYS A O 1
ATOM 542 N N . CYS A 1 70 ? 11.199 7.633 -0.627 1.00 83.38 70 CYS A N 1
ATOM 543 C CA . CYS A 1 70 ? 10.047 7.777 0.247 1.00 83.38 70 CYS A CA 1
ATOM 544 C C . CYS A 1 70 ? 10.270 6.982 1.536 1.00 83.38 70 CYS A C 1
ATOM 546 O O . CYS A 1 70 ? 10.487 5.773 1.504 1.00 83.38 70 CYS A O 1
ATOM 548 N N . LYS A 1 71 ? 10.200 7.654 2.685 1.00 86.38 71 LYS A N 1
ATOM 549 C CA . LYS A 1 71 ? 10.283 7.024 4.004 1.00 86.38 71 LYS A CA 1
ATOM 550 C C . LYS A 1 71 ? 8.882 6.690 4.507 1.00 86.38 71 LYS A C 1
ATOM 552 O O . LYS A 1 71 ? 7.999 7.550 4.510 1.00 86.38 71 LYS A O 1
ATOM 557 N N . MET A 1 72 ? 8.691 5.456 4.968 1.00 87.06 72 MET A N 1
ATOM 558 C CA . MET A 1 72 ? 7.469 5.052 5.662 1.00 87.06 72 MET A CA 1
ATOM 559 C C . MET A 1 72 ? 7.370 5.796 6.999 1.00 87.06 72 MET A C 1
ATOM 561 O O . MET A 1 72 ? 8.283 5.712 7.820 1.00 87.06 72 MET A O 1
ATOM 565 N N . LEU A 1 73 ? 6.286 6.543 7.209 1.00 90.94 73 LEU A N 1
ATOM 566 C CA . LEU A 1 73 ? 6.004 7.234 8.471 1.00 90.94 73 LEU A CA 1
ATOM 567 C C . LEU A 1 73 ? 5.125 6.386 9.386 1.00 90.94 73 LEU A C 1
ATOM 569 O O . LEU A 1 73 ? 5.364 6.321 10.587 1.00 90.94 73 LEU A O 1
ATOM 573 N N . SER A 1 74 ? 4.090 5.757 8.828 1.00 91.62 74 SER A N 1
ATOM 574 C CA . SER A 1 74 ? 3.216 4.856 9.575 1.00 91.62 74 SER A CA 1
ATOM 575 C C . SER A 1 74 ? 2.555 3.840 8.657 1.00 91.62 74 SER A C 1
ATOM 577 O O . SER A 1 74 ? 2.314 4.115 7.483 1.00 91.62 74 SER A O 1
ATOM 579 N N . GLN A 1 75 ? 2.227 2.683 9.218 1.00 90.31 75 GLN A N 1
ATOM 580 C CA . GLN A 1 75 ? 1.456 1.638 8.567 1.00 90.31 75 GLN A CA 1
ATOM 581 C C . GLN A 1 75 ? 0.486 1.066 9.596 1.00 90.31 75 GLN A C 1
ATOM 583 O O . GLN A 1 75 ? 0.865 0.798 10.736 1.00 90.31 75 GLN A O 1
ATOM 588 N N . LYS A 1 76 ? -0.776 0.910 9.211 1.00 90.06 76 LYS A N 1
ATOM 589 C CA . LYS A 1 76 ? -1.817 0.298 10.031 1.00 90.06 76 LYS A CA 1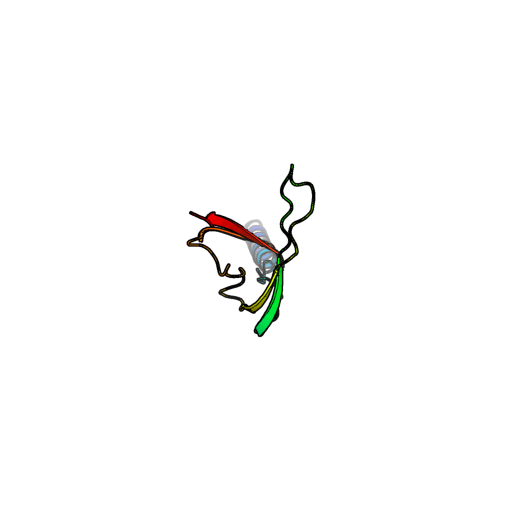
ATOM 590 C C . LYS A 1 76 ? -2.550 -0.738 9.208 1.00 90.06 76 LYS A C 1
ATOM 592 O O . LYS A 1 76 ? -2.825 -0.520 8.032 1.00 90.06 76 LYS A O 1
ATOM 597 N N . THR A 1 77 ? -2.916 -1.824 9.867 1.00 88.12 77 THR A N 1
ATOM 598 C CA . THR A 1 77 ? -3.660 -2.913 9.250 1.00 88.12 77 THR A CA 1
ATOM 599 C C . THR A 1 77 ? -4.933 -3.141 10.046 1.00 88.12 77 THR A C 1
ATOM 601 O O . THR A 1 77 ? -4.875 -3.410 11.246 1.00 88.12 77 THR A O 1
ATOM 604 N N . LYS A 1 78 ? -6.089 -2.996 9.396 1.00 86.06 78 LYS A N 1
ATOM 605 C CA . LYS A 1 78 ? -7.406 -3.226 9.997 1.00 86.06 78 LYS A CA 1
ATOM 606 C C . LYS A 1 78 ? -8.174 -4.211 9.123 1.00 86.06 78 LYS A C 1
ATOM 608 O O . LYS A 1 78 ? -8.628 -3.853 8.039 1.00 86.06 78 LYS A O 1
ATOM 613 N N . GLY A 1 79 ? -8.304 -5.449 9.599 1.00 84.38 79 GLY A N 1
ATOM 614 C CA . GLY A 1 79 ? -8.879 -6.540 8.811 1.00 84.38 79 GLY A CA 1
ATOM 615 C C . GLY A 1 79 ? -8.097 -6.747 7.512 1.00 84.38 79 GLY A C 1
ATOM 616 O O . GLY A 1 79 ? -6.887 -6.957 7.540 1.00 84.38 79 GLY A O 1
ATOM 617 N N . SER A 1 80 ? -8.783 -6.635 6.374 1.00 84.44 80 SER A N 1
ATOM 618 C CA . SER A 1 80 ? -8.205 -6.759 5.030 1.00 84.44 80 SER A CA 1
ATOM 619 C C . SER A 1 80 ? -7.597 -5.472 4.466 1.00 84.44 80 SER A C 1
ATOM 621 O O . SER A 1 80 ? -7.088 -5.494 3.349 1.00 84.44 80 SER A O 1
ATOM 623 N N . THR A 1 81 ? -7.639 -4.358 5.201 1.00 86.88 81 THR A N 1
ATOM 624 C CA . THR A 1 81 ? -7.184 -3.054 4.705 1.00 86.88 81 THR A CA 1
ATOM 625 C C . THR A 1 81 ? -5.848 -2.669 5.326 1.00 86.88 81 THR A C 1
ATOM 627 O O . THR A 1 81 ? -5.718 -2.604 6.551 1.00 86.88 81 THR A O 1
ATOM 630 N N . VAL A 1 82 ? -4.868 -2.355 4.476 1.00 89.88 82 VAL A N 1
ATOM 631 C CA . VAL A 1 82 ? -3.586 -1.758 4.871 1.00 89.88 82 VAL A CA 1
ATOM 632 C C . VAL A 1 82 ? -3.620 -0.273 4.516 1.00 89.88 82 VAL A C 1
ATOM 634 O O . VAL A 1 82 ? -3.882 0.092 3.376 1.00 89.88 82 VAL A O 1
ATOM 637 N N . THR A 1 83 ? -3.360 0.592 5.492 1.00 90.94 83 THR A N 1
ATOM 638 C CA . THR A 1 83 ? -3.266 2.046 5.321 1.00 90.94 83 THR A CA 1
ATOM 639 C C . THR A 1 83 ? -1.864 2.489 5.696 1.00 90.94 83 THR A C 1
ATOM 641 O O . THR A 1 83 ? -1.395 2.187 6.794 1.00 90.94 83 THR A O 1
ATOM 644 N N . TRP A 1 84 ? -1.192 3.224 4.817 1.00 91.38 84 TRP A N 1
ATOM 645 C CA . TRP A 1 84 ? 0.176 3.679 5.038 1.00 91.38 84 TRP A CA 1
ATOM 646 C C . TRP A 1 84 ? 0.320 5.176 4.773 1.00 91.38 84 TRP A C 1
ATOM 648 O O . TRP A 1 84 ? -0.376 5.745 3.939 1.00 91.38 84 TRP A O 1
ATOM 658 N N . HIS A 1 85 ? 1.230 5.814 5.505 1.00 90.81 85 HIS A N 1
ATOM 659 C CA . HIS A 1 85 ? 1.629 7.201 5.297 1.00 90.81 85 HIS A CA 1
ATOM 660 C C . HIS A 1 85 ? 3.112 7.224 4.972 1.00 90.81 85 HIS A C 1
ATOM 662 O O . HIS A 1 85 ? 3.925 6.681 5.721 1.00 90.81 85 HIS A O 1
ATOM 668 N N . MET A 1 86 ? 3.467 7.882 3.876 1.00 88.44 86 MET A N 1
ATOM 669 C CA . MET A 1 86 ? 4.844 8.011 3.415 1.00 88.44 86 MET A CA 1
ATOM 670 C C . MET A 1 86 ? 5.203 9.483 3.263 1.00 88.44 86 MET A C 1
ATOM 672 O O . MET A 1 86 ? 4.350 10.313 2.957 1.00 88.44 86 MET A O 1
ATOM 676 N N . ARG A 1 87 ? 6.483 9.797 3.455 1.00 86.81 87 ARG A N 1
ATOM 677 C CA . ARG A 1 87 ? 7.068 11.095 3.114 1.00 86.81 87 ARG A CA 1
ATOM 678 C C . ARG A 1 87 ? 8.131 10.887 2.052 1.00 86.81 87 ARG A C 1
ATOM 680 O O . ARG A 1 87 ? 9.124 10.216 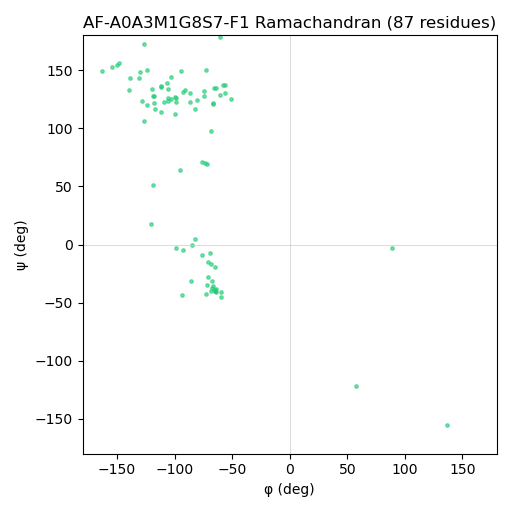2.321 1.00 86.81 87 ARG A O 1
ATOM 687 N N . CYS A 1 88 ? 7.913 11.456 0.877 1.00 82.44 88 CYS A N 1
ATOM 688 C CA . CYS A 1 88 ? 8.895 11.506 -0.199 1.00 82.44 88 CYS A CA 1
A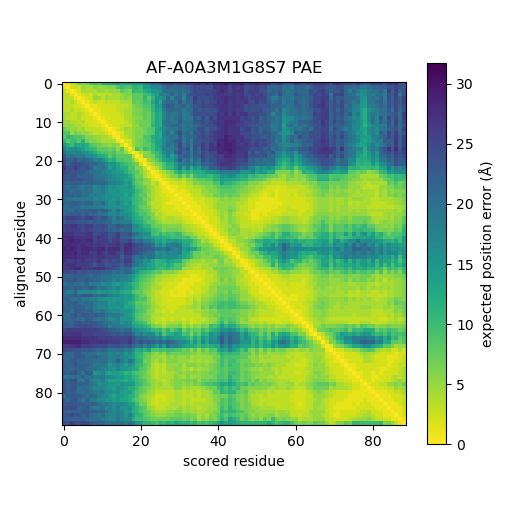TOM 689 C C . CYS A 1 88 ? 9.661 12.830 -0.130 1.00 82.44 88 CYS A C 1
ATOM 691 O O . CYS A 1 88 ? 9.117 13.823 0.354 1.00 82.44 88 CYS A O 1
ATOM 693 N N . THR A 1 89 ? 10.922 12.802 -0.556 1.00 75.44 89 THR A N 1
ATOM 694 C CA . THR A 1 89 ? 11.815 13.970 -0.625 1.00 75.44 89 THR A CA 1
ATOM 695 C C . THR A 1 89 ? 12.234 14.169 -2.065 1.00 75.44 89 THR A C 1
ATOM 697 O O . THR A 1 89 ? 12.389 13.124 -2.743 1.00 75.44 89 THR A O 1
#

pLDDT: mean 80.26, std 11.11, range [51.31, 95.25]

Foldseek 3Di:
DVVVVVVVVVVVVVVVPPPPPPDFAPDDWFKDKDWDWDDDPPDPDTDHIDIDIDTADSVRNDDDDPDFPKDWPDWDTDHNDIDTDIDTD

Solvent-accessible surface area (backbone atoms only — not comparable to full-atom values): 5927 Å² total; per-residue (Å²): 109,73,71,57,52,52,52,52,52,54,54,55,56,61,66,69,64,77,75,78,76,83,61,67,51,90,67,83,64,45,80,42,80,46,74,50,73,58,88,61,92,92,54,98,62,77,57,81,60,49,74,50,73,48,78,35,39,93,89,50,74,65,85,82,68,94,84,55,73,54,43,81,74,49,76,48,75,60,58,74,44,77,49,75,44,69,49,70,109

Radius of gyration: 22.84 Å; Cα contacts (8 Å, |Δi|>4): 96; chains: 1; bounding box: 35×44×65 Å

Mean predicted aligned error: 11.55 Å